Protein AF-A0A075I6U1-F1 (afdb_monomer)

Sequence (58 aa):
SMNKDEKADPDILNASRIKRIGRGSGWPEHDVKELIKNYKTQKYDEGIKRKTNARLPS

Structure (mmCIF, N/CA/C/O backbone):
data_AF-A0A075I6U1-F1
#
_entry.id   AF-A0A075I6U1-F1
#
loop_
_atom_site.group_PDB
_atom_site.id
_atom_site.type_symbol
_atom_site.label_atom_id
_atom_site.label_alt_id
_atom_site.label_comp_id
_atom_site.label_asym_id
_atom_site.label_entity_id
_atom_site.label_seq_id
_atom_site.pdbx_PDB_ins_code
_atom_site.Cartn_x
_atom_site.Cartn_y
_atom_site.Cartn_z
_atom_site.occupancy
_atom_site.B_iso_or_equiv
_atom_site.auth_seq_id
_atom_site.auth_comp_id
_atom_site.auth_asym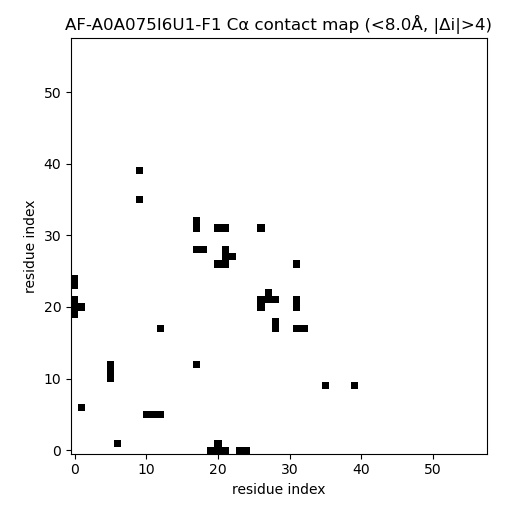_id
_atom_site.auth_atom_id
_atom_site.pdbx_PDB_model_num
ATOM 1 N N . SER A 1 1 ? 0.119 3.892 -12.651 1.00 76.06 1 SER A N 1
ATOM 2 C CA . SER A 1 1 ? -0.928 4.602 -11.881 1.00 76.06 1 SER A CA 1
ATOM 3 C C . SER A 1 1 ? -1.908 3.608 -11.236 1.00 76.06 1 SER A C 1
ATOM 5 O O . SER A 1 1 ? -1.883 2.428 -11.589 1.00 76.06 1 SER A O 1
ATOM 7 N N . MET A 1 2 ? -2.706 4.056 -10.249 1.00 84.88 2 MET A N 1
ATOM 8 C CA . MET A 1 2 ? -3.700 3.245 -9.506 1.00 84.88 2 MET A CA 1
ATOM 9 C C . MET A 1 2 ? -5.099 3.286 -10.135 1.00 84.88 2 MET A C 1
ATOM 11 O O . MET A 1 2 ? -5.531 4.343 -10.604 1.00 84.88 2 MET A O 1
ATOM 15 N N . ASN A 1 3 ? -5.828 2.175 -10.034 1.00 86.88 3 ASN A N 1
ATOM 16 C CA . ASN A 1 3 ? -7.231 2.053 -10.438 1.00 86.88 3 ASN A CA 1
ATOM 17 C C . ASN A 1 3 ? -8.193 2.507 -9.326 1.00 86.88 3 ASN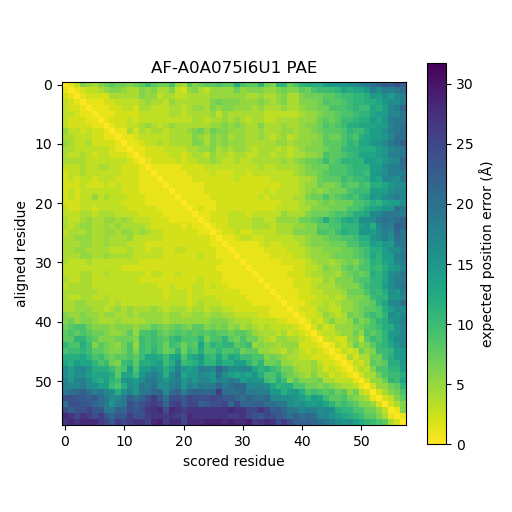 A C 1
ATOM 19 O O . ASN A 1 3 ? -7.795 2.682 -8.176 1.00 86.88 3 ASN A O 1
ATOM 23 N N . LYS A 1 4 ? -9.477 2.699 -9.664 1.00 86.12 4 LYS A N 1
ATOM 24 C CA . LYS A 1 4 ? -10.511 3.133 -8.703 1.00 86.12 4 LYS A CA 1
ATOM 25 C C . LYS A 1 4 ? -10.671 2.147 -7.542 1.00 86.12 4 LYS A C 1
ATOM 27 O O . LYS A 1 4 ? -10.689 2.586 -6.399 1.00 86.12 4 LYS A O 1
ATOM 32 N N . ASP A 1 5 ? -10.673 0.848 -7.828 1.00 85.50 5 ASP A N 1
ATOM 33 C CA . ASP A 1 5 ? -10.802 -0.196 -6.800 1.00 85.50 5 ASP A CA 1
ATOM 34 C C . ASP A 1 5 ? -9.607 -0.195 -5.843 1.00 85.50 5 ASP A C 1
ATOM 36 O O . ASP A 1 5 ? -9.767 -0.330 -4.641 1.00 85.50 5 ASP A O 1
ATOM 40 N N . GLU A 1 6 ? -8.405 0.052 -6.366 1.00 84.19 6 GLU A N 1
ATOM 41 C CA . GLU A 1 6 ? -7.166 0.109 -5.576 1.00 84.19 6 GLU A CA 1
ATOM 42 C C . GLU A 1 6 ? -7.076 1.364 -4.703 1.00 84.19 6 GLU A C 1
ATOM 44 O O . GLU A 1 6 ? -6.357 1.380 -3.707 1.00 84.19 6 GLU A O 1
ATOM 49 N N . LYS A 1 7 ? -7.786 2.431 -5.084 1.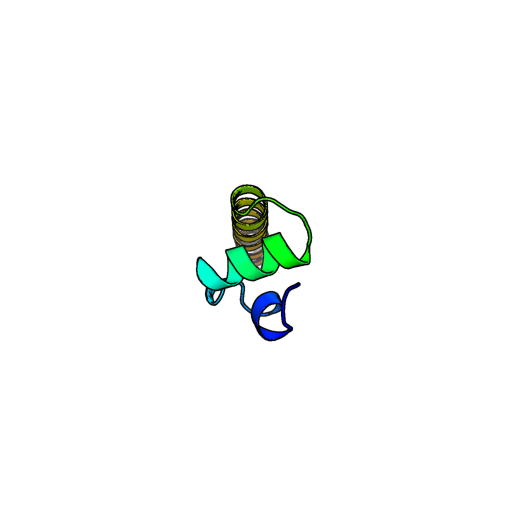00 83.25 7 LYS A N 1
ATOM 50 C CA . LYS A 1 7 ? -7.937 3.635 -4.258 1.00 83.25 7 LYS A CA 1
ATOM 51 C C . LYS A 1 7 ? -9.012 3.462 -3.188 1.00 83.25 7 LYS A C 1
ATOM 53 O O . LYS A 1 7 ? -8.900 4.081 -2.135 1.00 83.25 7 LYS A O 1
ATOM 58 N N . ALA A 1 8 ? -10.057 2.691 -3.485 1.00 84.31 8 ALA A N 1
ATOM 59 C CA . ALA A 1 8 ? -11.145 2.412 -2.555 1.00 84.31 8 ALA A CA 1
ATOM 60 C C . ALA A 1 8 ? -10.717 1.403 -1.485 1.00 84.31 8 ALA A C 1
ATOM 62 O O . ALA A 1 8 ? -11.022 1.597 -0.310 1.00 84.31 8 ALA A O 1
ATOM 63 N N . ASP A 1 9 ? -9.974 0.374 -1.891 1.00 84.06 9 ASP A N 1
ATOM 64 C CA . ASP A 1 9 ? -9.497 -0.687 -1.020 1.00 84.06 9 ASP A CA 1
ATOM 65 C C . ASP A 1 9 ? -7.966 -0.856 -1.132 1.00 84.06 9 ASP A C 1
ATOM 67 O O . ASP A 1 9 ? -7.447 -1.417 -2.101 1.00 84.06 9 ASP A O 1
ATOM 71 N N . PRO A 1 10 ? -7.196 -0.380 -0.143 1.00 82.44 10 PRO A N 1
ATOM 72 C CA . PRO A 1 10 ? -5.754 -0.576 -0.120 1.00 82.44 10 PRO A CA 1
ATOM 73 C C . PRO A 1 10 ? -5.336 -2.008 0.279 1.00 82.44 10 PRO A C 1
ATOM 75 O O . PRO A 1 10 ? -4.138 -2.309 0.251 1.00 82.44 10 PRO A O 1
ATOM 78 N N . ASP A 1 11 ? -6.249 -2.905 0.672 1.00 84.44 11 ASP A N 1
ATOM 79 C CA . ASP A 1 11 ? -5.944 -4.317 0.964 1.00 84.44 11 ASP A CA 1
ATOM 80 C C . ASP A 1 11 ? -5.750 -5.158 -0.299 1.00 84.44 11 ASP A C 1
ATOM 82 O O . ASP A 1 11 ? -4.946 -6.093 -0.292 1.00 84.44 11 ASP A O 1
ATOM 86 N N . ILE A 1 12 ? -6.350 -4.768 -1.428 1.00 87.50 12 ILE A N 1
ATOM 87 C CA . ILE A 1 12 ? -6.138 -5.468 -2.705 1.00 87.50 12 ILE A CA 1
ATOM 88 C C . ILE A 1 12 ? -4.769 -5.175 -3.346 1.00 87.50 12 ILE A C 1
ATOM 90 O O . ILE A 1 12 ? -4.399 -5.809 -4.341 1.00 87.50 12 ILE A O 1
ATOM 94 N N . LEU A 1 13 ? -3.999 -4.223 -2.803 1.00 87.12 13 LEU A N 1
ATOM 95 C CA . LEU A 1 13 ? -2.673 -3.838 -3.290 1.00 87.12 13 LEU A CA 1
ATOM 96 C C . LEU A 1 13 ? -1.602 -4.866 -2.888 1.00 87.12 13 LEU A C 1
ATOM 98 O O . LEU A 1 13 ? -0.987 -4.788 -1.828 1.00 87.12 13 LEU A O 1
ATOM 102 N N . ASN A 1 14 ? -1.341 -5.813 -3.790 1.00 88.12 14 ASN A N 1
ATOM 103 C CA . ASN A 1 14 ? -0.253 -6.788 -3.679 1.00 88.12 14 ASN A CA 1
ATOM 104 C C . ASN A 1 14 ? 1.061 -6.298 -4.333 1.00 88.12 14 ASN A C 1
ATOM 106 O O . ASN A 1 14 ? 1.099 -5.262 -5.001 1.00 88.12 14 ASN A O 1
ATOM 110 N N . ALA A 1 15 ? 2.145 -7.071 -4.189 1.00 88.81 15 ALA A N 1
ATOM 111 C CA . ALA A 1 15 ? 3.469 -6.719 -4.720 1.00 88.81 15 ALA A CA 1
ATOM 112 C C . ALA A 1 15 ? 3.469 -6.421 -6.234 1.00 88.81 15 ALA A C 1
ATOM 114 O O . ALA A 1 15 ? 4.100 -5.465 -6.683 1.00 88.81 15 ALA A O 1
ATOM 115 N N . SER A 1 16 ? 2.706 -7.181 -7.028 1.00 90.75 16 SER A N 1
ATOM 116 C CA . SER A 1 16 ? 2.597 -6.949 -8.474 1.00 90.75 16 SER A CA 1
ATOM 117 C C . SER A 1 16 ? 1.938 -5.604 -8.795 1.00 90.75 16 SER A C 1
ATOM 119 O O . SER A 1 16 ? 2.360 -4.908 -9.723 1.00 90.75 16 SER A O 1
ATOM 121 N N . ARG A 1 17 ? 0.904 -5.218 -8.040 1.00 90.62 17 ARG A N 1
ATOM 122 C CA . ARG A 1 17 ? 0.215 -3.930 -8.213 1.00 90.62 17 ARG A CA 1
ATOM 123 C C . ARG A 1 17 ? 1.098 -2.768 -7.778 1.00 90.62 17 ARG A C 1
ATOM 125 O O . ARG A 1 17 ? 1.198 -1.795 -8.521 1.00 90.62 17 ARG A O 1
ATOM 132 N N . ILE A 1 18 ? 1.804 -2.901 -6.654 1.00 90.69 18 ILE A N 1
ATOM 133 C CA . ILE A 1 18 ? 2.776 -1.905 -6.170 1.00 90.69 18 ILE A CA 1
ATOM 134 C C . ILE A 1 18 ? 3.842 -1.635 -7.237 1.00 90.69 18 ILE A C 1
ATOM 136 O O . ILE A 1 18 ? 4.083 -0.481 -7.587 1.00 90.69 18 ILE A O 1
ATOM 140 N N . LYS A 1 19 ? 4.395 -2.688 -7.847 1.00 91.44 19 LYS A N 1
ATOM 141 C CA . LYS A 1 19 ? 5.371 -2.580 -8.938 1.00 91.44 19 LYS A CA 1
ATOM 142 C C . LYS A 1 19 ? 4.826 -1.855 -10.172 1.00 91.44 19 LYS A C 1
ATOM 144 O O . LYS A 1 19 ? 5.518 -1.033 -10.772 1.00 91.44 19 LYS A O 1
ATOM 149 N N . ARG A 1 20 ? 3.573 -2.127 -10.558 1.00 93.31 20 ARG A N 1
ATOM 150 C CA . ARG A 1 20 ? 2.892 -1.424 -11.664 1.00 93.31 20 ARG A CA 1
ATOM 151 C C . ARG A 1 20 ? 2.665 0.054 -11.340 1.00 93.31 20 ARG A C 1
ATOM 153 O O . ARG A 1 20 ? 2.814 0.907 -12.215 1.00 93.31 20 ARG A O 1
ATOM 160 N N . ILE A 1 21 ? 2.284 0.353 -10.101 1.00 90.62 21 ILE A N 1
ATOM 161 C CA . ILE A 1 21 ? 2.062 1.719 -9.630 1.00 90.62 21 ILE A CA 1
ATOM 162 C C . ILE A 1 21 ? 3.380 2.477 -9.674 1.00 90.62 21 ILE A C 1
ATOM 164 O O . ILE A 1 21 ? 3.434 3.444 -10.422 1.00 90.62 21 ILE A O 1
ATOM 168 N N . GLY A 1 22 ? 4.425 1.970 -9.009 1.00 92.62 22 GLY A N 1
ATOM 169 C CA . GLY A 1 22 ? 5.752 2.585 -8.960 1.00 92.62 22 GLY A CA 1
ATOM 170 C C . GLY A 1 22 ? 6.315 2.888 -10.345 1.00 92.62 22 GLY A C 1
ATOM 171 O O . GLY A 1 22 ? 6.655 4.032 -10.632 1.00 92.62 22 GLY A O 1
ATOM 172 N N . ARG A 1 23 ? 6.279 1.917 -11.270 1.00 91.56 23 ARG A N 1
ATOM 173 C CA . ARG A 1 23 ? 6.676 2.150 -12.673 1.00 91.56 23 ARG A CA 1
ATOM 174 C C . ARG A 1 23 ? 5.858 3.236 -13.359 1.00 91.56 23 ARG A C 1
ATOM 176 O O . ARG A 1 23 ? 6.418 4.078 -14.045 1.00 91.56 23 ARG A O 1
ATOM 183 N N . GLY A 1 24 ? 4.539 3.213 -13.188 1.00 89.38 24 GLY A N 1
ATOM 184 C CA . GLY A 1 24 ? 3.650 4.184 -13.819 1.00 89.38 24 GLY A CA 1
ATOM 185 C C . GLY A 1 24 ? 3.632 5.561 -13.150 1.00 89.38 24 GLY A C 1
ATOM 186 O O . GLY A 1 24 ? 2.967 6.446 -13.674 1.00 89.38 24 GLY A O 1
ATOM 187 N N . SER A 1 25 ? 4.273 5.733 -11.993 1.00 87.06 25 SER A N 1
ATOM 188 C CA . SER A 1 25 ? 4.405 7.020 -11.297 1.00 87.06 25 SER A CA 1
ATOM 189 C C . SER A 1 25 ? 5.853 7.498 -11.171 1.00 87.06 25 SER A C 1
ATOM 191 O O . SER A 1 25 ? 6.063 8.616 -10.720 1.00 87.06 25 SER A O 1
ATOM 193 N N . GLY A 1 26 ? 6.840 6.689 -11.569 1.00 90.75 26 GLY A N 1
ATOM 194 C CA . GLY A 1 26 ? 8.268 6.989 -11.416 1.00 90.75 26 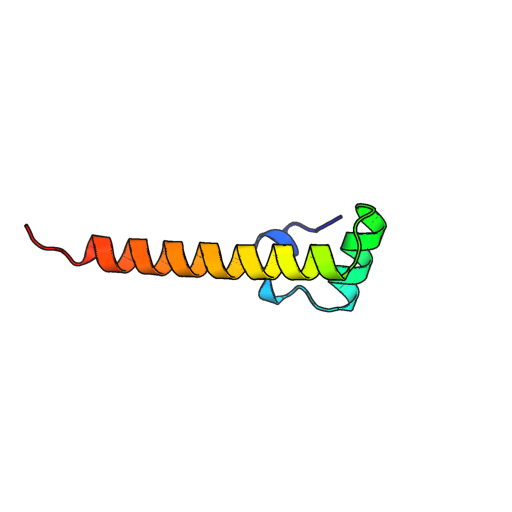GLY A CA 1
ATOM 195 C C . GLY A 1 26 ? 8.784 6.856 -9.980 1.00 90.75 26 GLY A C 1
ATOM 196 O O . GLY A 1 26 ? 9.855 7.364 -9.675 1.00 90.75 26 GLY A O 1
ATOM 197 N N . TRP A 1 27 ? 8.023 6.206 -9.094 1.00 92.25 27 TRP A N 1
ATOM 198 C CA . TRP A 1 27 ? 8.370 6.067 -7.678 1.00 92.25 27 TRP A CA 1
ATOM 199 C C . TRP A 1 27 ? 8.92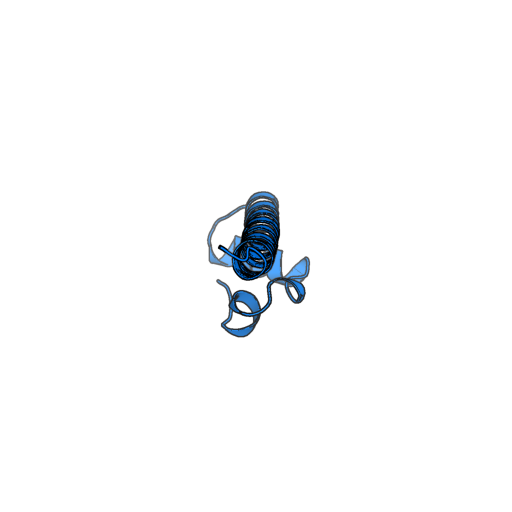5 4.669 -7.379 1.00 92.25 27 TRP A C 1
ATOM 201 O O . TRP A 1 27 ? 8.437 3.685 -7.951 1.00 92.25 27 TRP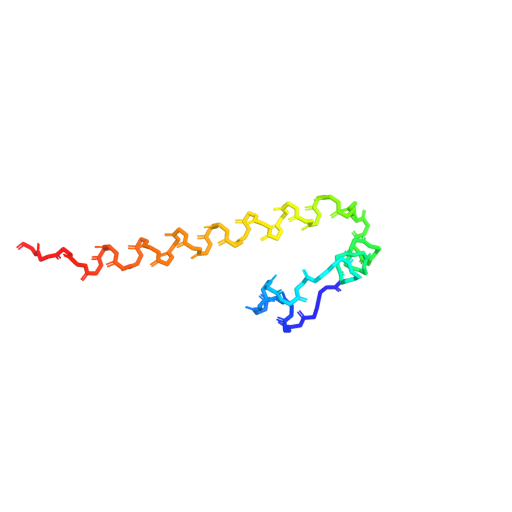 A O 1
ATOM 211 N N . PRO A 1 28 ? 9.900 4.549 -6.463 1.00 93.06 28 PRO A N 1
ATOM 212 C CA . PRO A 1 28 ? 10.363 3.263 -5.967 1.00 93.06 28 PRO A CA 1
ATOM 213 C C . PRO A 1 28 ? 9.246 2.440 -5.314 1.00 93.06 28 PRO A C 1
ATOM 215 O O . PRO A 1 28 ? 8.332 2.965 -4.681 1.00 93.06 28 PRO A O 1
ATOM 218 N N . GLU A 1 29 ? 9.344 1.112 -5.417 1.00 90.75 29 GLU A N 1
ATOM 219 C CA . GLU A 1 29 ? 8.355 0.196 -4.829 1.00 90.75 29 GLU A CA 1
ATOM 220 C C . GLU A 1 29 ? 8.253 0.339 -3.300 1.00 90.75 29 GLU A C 1
ATOM 222 O O . GLU A 1 29 ? 7.169 0.161 -2.740 1.00 90.75 29 GLU A O 1
ATOM 227 N N . HIS A 1 30 ? 9.361 0.677 -2.629 1.00 91.44 30 HIS A N 1
ATOM 228 C CA . HIS A 1 30 ? 9.391 0.870 -1.179 1.00 91.44 30 HIS A CA 1
ATOM 229 C C . HIS A 1 30 ? 8.582 2.100 -0.752 1.00 91.44 30 HIS A C 1
ATOM 231 O O . HIS A 1 30 ? 7.726 1.964 0.119 1.00 91.44 30 HIS A O 1
ATOM 237 N N . ASP A 1 31 ? 8.745 3.238 -1.430 1.00 92.19 31 ASP A N 1
ATOM 238 C CA . ASP A 1 31 ? 7.993 4.462 -1.128 1.00 92.19 31 ASP A CA 1
ATOM 239 C C . ASP A 1 31 ? 6.491 4.264 -1.338 1.00 92.19 31 ASP A C 1
ATOM 241 O O . ASP A 1 31 ? 5.668 4.653 -0.509 1.00 92.19 31 ASP A O 1
ATOM 245 N N . VAL A 1 32 ? 6.111 3.584 -2.426 1.00 90.12 32 VAL A N 1
ATOM 246 C CA . VAL A 1 32 ? 4.703 3.260 -2.697 1.00 90.12 32 VAL A CA 1
ATOM 247 C C . VAL A 1 32 ? 4.129 2.384 -1.580 1.00 90.12 32 VAL A C 1
ATOM 249 O O . VAL A 1 32 ? 3.002 2.606 -1.134 1.00 90.12 32 VAL A O 1
ATOM 252 N N . LYS A 1 33 ? 4.898 1.403 -1.097 1.00 89.69 33 LYS A N 1
ATOM 253 C CA . LYS A 1 33 ? 4.482 0.511 -0.009 1.00 89.69 33 LYS A CA 1
ATOM 254 C C . LYS A 1 33 ? 4.314 1.261 1.314 1.00 89.69 33 LYS A C 1
ATOM 256 O O . LYS A 1 33 ? 3.334 1.017 2.021 1.00 89.69 33 LYS A O 1
ATOM 261 N N . GLU A 1 34 ? 5.229 2.167 1.644 1.00 91.50 34 GLU A N 1
ATOM 262 C CA . GLU A 1 34 ? 5.129 2.998 2.848 1.00 91.50 34 GLU A CA 1
ATOM 263 C C . GLU A 1 34 ? 3.935 3.947 2.791 1.00 91.50 34 GLU A C 1
ATOM 265 O O . GLU A 1 34 ? 3.184 4.051 3.761 1.00 91.50 34 GLU A O 1
ATOM 270 N N . LEU A 1 35 ? 3.682 4.562 1.635 1.00 89.75 35 LEU A N 1
ATOM 271 C CA . LEU A 1 35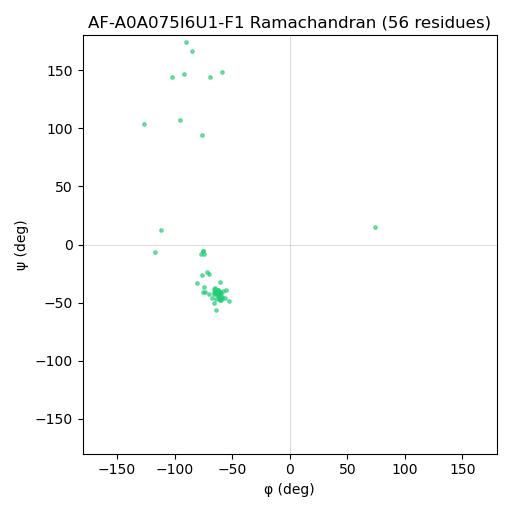 ? 2.551 5.465 1.444 1.00 89.75 35 LEU A CA 1
ATOM 272 C C . LEU A 1 35 ? 1.207 4.754 1.663 1.00 89.75 35 LEU A C 1
ATOM 274 O O . LEU A 1 35 ? 0.335 5.263 2.371 1.00 89.75 35 LEU A O 1
ATOM 278 N N . ILE A 1 36 ? 1.059 3.540 1.122 1.00 88.06 36 ILE A N 1
ATOM 279 C CA . ILE A 1 36 ? -0.133 2.703 1.330 1.00 88.06 36 ILE A CA 1
ATOM 280 C C . ILE A 1 36 ? -0.279 2.325 2.810 1.00 88.06 36 ILE A C 1
ATOM 282 O O . ILE A 1 36 ? -1.379 2.389 3.361 1.00 88.06 36 ILE A O 1
ATOM 286 N N . LYS A 1 37 ? 0.821 1.948 3.472 1.00 88.19 37 LYS A N 1
AT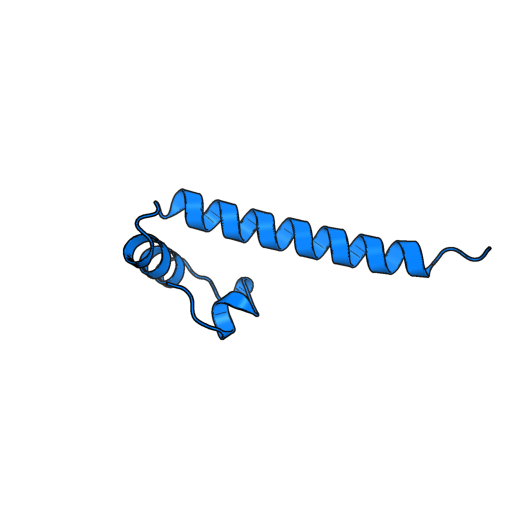OM 287 C CA . LYS A 1 37 ? 0.816 1.598 4.898 1.00 88.19 37 LYS A CA 1
ATOM 288 C C . LYS A 1 37 ? 0.379 2.789 5.756 1.00 88.19 37 LYS A C 1
ATOM 290 O O . LYS A 1 37 ? -0.512 2.637 6.587 1.00 88.19 37 LYS A O 1
ATOM 295 N N . ASN A 1 38 ? 0.939 3.971 5.508 1.00 87.50 38 ASN A N 1
ATOM 296 C CA . ASN A 1 38 ? 0.588 5.197 6.224 1.00 87.50 38 ASN A CA 1
ATOM 297 C C . ASN A 1 38 ? -0.881 5.580 6.014 1.00 87.50 38 ASN A C 1
ATOM 299 O O . ASN A 1 38 ? -1.547 5.981 6.967 1.00 87.50 38 ASN A O 1
ATOM 303 N N . TYR A 1 39 ? -1.407 5.403 4.800 1.00 86.12 39 TYR A N 1
ATOM 304 C CA . TYR A 1 39 ? -2.821 5.633 4.509 1.00 86.12 39 TYR A CA 1
ATOM 305 C C . TYR A 1 39 ? -3.741 4.706 5.318 1.00 86.12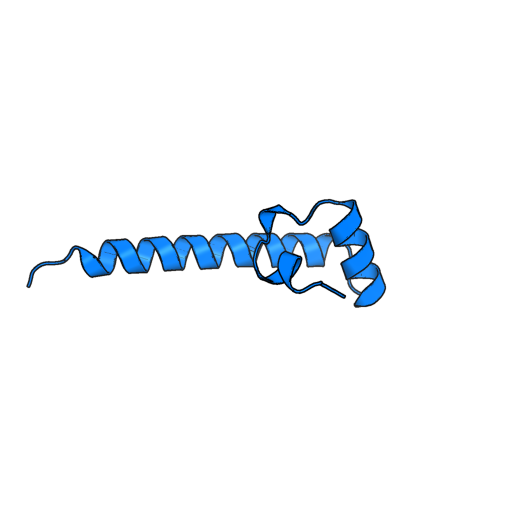 39 TYR A C 1
ATOM 307 O O . TYR A 1 39 ? -4.707 5.179 5.921 1.00 86.12 39 TYR A O 1
ATOM 315 N N . LYS A 1 40 ? -3.424 3.404 5.393 1.00 83.06 40 LYS A N 1
ATOM 316 C CA . LYS A 1 40 ? -4.183 2.439 6.211 1.00 83.06 40 LYS A CA 1
ATOM 317 C C . LYS A 1 40 ? -4.192 2.834 7.685 1.00 83.06 40 LYS A C 1
ATOM 319 O O . LYS A 1 40 ? -5.257 2.853 8.299 1.00 83.06 40 LYS A O 1
ATOM 324 N N . THR A 1 41 ? -3.031 3.201 8.231 1.00 82.25 41 THR A N 1
ATOM 325 C CA . THR A 1 41 ? -2.911 3.635 9.629 1.00 82.25 41 THR A CA 1
ATOM 326 C C . THR A 1 41 ? -3.755 4.878 9.899 1.00 82.25 41 THR A C 1
ATOM 328 O O . THR A 1 41 ? -4.543 4.875 10.837 1.00 82.25 41 THR A O 1
ATOM 331 N N . GLN A 1 42 ? -3.678 5.909 9.049 1.00 81.81 42 GLN A N 1
ATOM 332 C CA . GLN A 1 42 ? -4.467 7.137 9.221 1.00 81.81 42 GLN A CA 1
ATOM 333 C C . GLN A 1 42 ? -5.977 6.878 9.164 1.00 81.81 42 GLN A C 1
ATOM 335 O O . GLN A 1 42 ? -6.727 7.400 9.987 1.00 81.81 42 GLN A O 1
ATOM 340 N N . LYS A 1 43 ? -6.438 6.040 8.227 1.00 76.06 43 LYS A N 1
ATOM 341 C CA . LYS A 1 43 ? -7.858 5.672 8.117 1.00 76.06 43 LYS A CA 1
ATOM 342 C C . LYS A 1 43 ? -8.353 4.873 9.318 1.00 76.06 43 LYS A C 1
ATOM 344 O O . LYS A 1 43 ? -9.478 5.098 9.767 1.00 76.06 43 LYS A O 1
ATOM 349 N N . TYR A 1 44 ? -7.523 3.982 9.854 1.00 73.94 44 TYR A N 1
ATOM 350 C CA . TYR A 1 44 ? -7.822 3.250 11.080 1.00 73.94 44 TYR A CA 1
ATOM 351 C C . TYR A 1 44 ? -7.926 4.195 12.286 1.00 73.94 44 TYR A C 1
ATOM 353 O O . TYR A 1 44 ? -8.920 4.152 13.012 1.00 73.94 44 TYR A O 1
ATOM 361 N N . ASP A 1 45 ? -6.967 5.112 12.437 1.00 73.12 45 ASP A N 1
ATOM 362 C CA . ASP A 1 45 ? -6.950 6.132 13.489 1.00 73.12 45 ASP A CA 1
ATOM 363 C C . ASP A 1 45 ? -8.183 7.042 13.434 1.00 73.12 45 ASP A C 1
ATOM 365 O O . ASP A 1 45 ? -8.859 7.253 14.441 1.00 73.12 45 ASP A O 1
ATOM 369 N N . GLU A 1 46 ? -8.535 7.549 12.249 1.00 73.12 46 GLU A N 1
ATOM 370 C CA . GLU A 1 46 ? -9.763 8.323 12.061 1.00 73.12 46 GLU A CA 1
ATOM 371 C C . GLU A 1 46 ? -11.019 7.504 12.393 1.00 73.12 46 GLU A C 1
ATOM 373 O O . GLU A 1 46 ? -11.965 8.028 12.984 1.00 73.12 46 GLU A O 1
ATOM 378 N N . GLY A 1 47 ? -11.054 6.227 12.005 1.00 71.00 47 GLY A N 1
ATOM 379 C CA . GLY A 1 47 ? -12.154 5.317 12.317 1.00 71.00 47 GLY A CA 1
ATOM 380 C C . GLY A 1 47 ? -12.325 5.106 13.822 1.00 71.00 47 GLY A C 1
ATOM 381 O O . GLY A 1 47 ? -13.454 5.116 14.317 1.00 71.00 47 GLY A O 1
ATOM 382 N N . ILE A 1 48 ? -11.219 4.977 14.561 1.00 70.94 48 ILE A N 1
ATOM 383 C CA . ILE A 1 48 ? -11.224 4.913 16.026 1.00 70.94 48 ILE A CA 1
ATOM 384 C C . ILE A 1 48 ? -11.704 6.236 16.619 1.00 70.94 48 ILE A C 1
ATOM 386 O O . ILE A 1 48 ? -12.636 6.220 17.421 1.00 70.94 48 ILE A O 1
ATOM 390 N N . LYS A 1 49 ? -11.147 7.376 16.189 1.00 66.38 49 LYS A N 1
ATOM 391 C CA . LYS A 1 49 ? -11.533 8.709 16.686 1.00 66.38 49 LYS A CA 1
ATOM 392 C C . LYS A 1 49 ? -13.021 8.992 16.484 1.00 66.38 49 LYS A C 1
ATOM 394 O O . LYS A 1 49 ? -13.669 9.516 17.382 1.00 66.38 49 LYS A O 1
ATOM 399 N N . ARG A 1 50 ? -13.598 8.599 15.343 1.00 63.41 50 ARG A N 1
ATOM 400 C CA . ARG A 1 50 ? -15.048 8.725 15.095 1.00 63.41 50 ARG A CA 1
ATOM 401 C C . ARG A 1 50 ? -15.878 7.890 16.078 1.00 63.41 50 ARG A C 1
ATOM 403 O O . ARG A 1 50 ? -16.913 8.360 16.538 1.00 63.41 50 ARG A O 1
ATOM 410 N N . LYS A 1 51 ? -15.429 6.680 16.427 1.00 60.78 51 LYS A N 1
ATOM 411 C CA . LYS A 1 51 ? -16.128 5.796 17.379 1.00 60.78 51 LYS A CA 1
ATOM 412 C C . LYS A 1 51 ? -15.991 6.250 18.832 1.00 60.78 51 LYS A C 1
ATOM 414 O O . LYS A 1 51 ? -16.941 6.095 19.592 1.00 60.78 51 LYS A O 1
ATOM 419 N N . THR A 1 52 ? -14.837 6.789 19.225 1.00 62.06 52 THR A N 1
ATOM 420 C CA . THR A 1 52 ? -14.620 7.290 20.591 1.00 62.06 52 THR A CA 1
ATOM 421 C C . THR A 1 52 ? -15.353 8.607 20.827 1.00 62.06 52 THR A C 1
ATOM 423 O O . THR A 1 52 ? -15.997 8.752 21.862 1.00 62.06 52 THR A O 1
ATOM 426 N N . ASN A 1 53 ? -15.350 9.523 19.853 1.00 59.56 53 ASN A N 1
ATOM 427 C CA . ASN A 1 53 ? -16.037 10.811 19.977 1.00 59.56 53 ASN A CA 1
ATOM 428 C C . ASN A 1 53 ? -17.573 10.671 19.965 1.00 59.56 53 ASN A C 1
ATOM 430 O O . ASN A 1 53 ? -18.272 11.482 20.557 1.00 59.56 53 ASN A O 1
ATOM 434 N N . ALA A 1 54 ? -18.108 9.608 19.350 1.00 60.75 54 ALA A N 1
ATOM 435 C CA . ALA A 1 54 ? -19.536 9.276 19.393 1.00 60.75 54 ALA A CA 1
ATOM 436 C C . ALA A 1 54 ? -20.003 8.658 20.732 1.00 60.75 54 ALA A C 1
ATOM 438 O O . ALA A 1 54 ? -21.196 8.415 20.897 1.00 60.75 54 ALA A O 1
ATOM 439 N N . ARG A 1 55 ? -19.089 8.364 21.674 1.00 58.09 55 ARG A N 1
ATOM 440 C CA . ARG A 1 55 ? -19.384 7.676 22.948 1.00 58.09 55 ARG A CA 1
ATOM 441 C C . ARG A 1 55 ? -19.225 8.571 24.190 1.00 58.09 55 ARG A C 1
ATOM 443 O O . ARG A 1 55 ? -19.226 8.056 25.302 1.00 58.09 55 ARG A O 1
ATOM 450 N N . LEU A 1 56 ? -19.096 9.888 24.040 1.00 51.06 56 LEU A N 1
ATOM 451 C CA . LEU A 1 56 ? -19.098 10.808 25.183 1.00 51.06 56 LEU A CA 1
ATOM 452 C C . LEU A 1 56 ? -20.519 11.363 25.399 1.00 51.06 56 LEU A C 1
ATOM 454 O O . LEU A 1 56 ? -20.958 12.174 24.584 1.00 51.06 56 LEU A O 1
ATOM 458 N N . PRO A 1 57 ? -21.264 10.942 26.441 1.00 52.66 57 PRO A N 1
ATOM 459 C CA . PRO A 1 57 ? -22.394 11.730 26.920 1.00 52.66 57 PRO A CA 1
ATOM 460 C C . PRO A 1 57 ? -21.879 13.016 27.586 1.00 52.66 57 PRO A C 1
ATOM 462 O O . PRO A 1 57 ? -20.810 13.005 28.200 1.00 52.66 57 PRO A O 1
ATOM 465 N N . SER A 1 58 ? -22.630 14.108 27.399 1.00 56.19 58 SER A N 1
ATOM 466 C CA . SER A 1 58 ? -22.418 15.410 28.050 1.00 56.19 58 SER A CA 1
ATOM 467 C C . SER A 1 58 ? -22.449 15.324 29.570 1.00 56.19 58 SER A C 1
ATOM 469 O O . SER A 1 58 ? -23.223 14.490 30.092 1.00 56.19 58 SER A O 1
#

Foldseek 3Di:
DDDPVCVVDVVVDDQVNLVVVCVVVVHDSVVSVVVSVVVVVVVVVVVVVVVVVVPDDD

Radius of gyration: 15.1 Å; Cα contacts (8 Å, |Δi|>4): 25; chains: 1; bounding box: 33×22×42 Å

pLDDT: mean 81.37, std 11.71, range [51.06, 93.31]

Nearest PDB structures (foldseek):
  8sps-assembly1_M  TM=9.676E-01  e=1.577E+00  Homo sapiens
  4uus-assembly2_F  TM=6.994E-01  e=2.939E+00  Drosophila melanogaster
  6jpi-assembly1_C  TM=6.288E-01  e=2.559E+00  Pseudomonas aeruginosa PAO1
  7csy-assembly1_A  TM=6.439E-01  e=3.876E+00  Pseudomonas aeruginosa PAO1
  3trb-assembly1_A  TM=6.206E-01  e=7.741E+00  Coxiella burnetii

Mean predicted aligned error: 7.36 Å

InterPro domains:
  IPR004125 Signal recognition particle, SRP54 subunit, M-domain [PF02978] (1-43)
  IPR036891 Signal recognition particle, SRP54 subunit, M-domain superfamily [G3DSA:1.10.260.30] (1-44)
  IPR036891 Signal recognition particle, SRP54 subunit, M-domain superfamily [SSF47446] (1-42)

Solvent-accessible surface area (backbone atoms only — not comparable to full-atom values): 3430 Å² total; per-residue (Å²): 80,83,54,73,66,52,70,74,36,69,82,78,62,45,74,71,52,42,48,49,26,15,68,57,67,78,43,56,53,66,60,52,51,49,52,52,51,53,50,53,52,53,53,50,52,52,54,49,52,57,56,56,66,73,66,64,80,132

Organism: NCBI:txid1456358

Secondary structure (DSSP, 8-state):
---HHHHH-TTS--HHHHHHHHHHHT--HHHHHHHHHHHHHHHHHHHHHHHHHTT---